Protein AF-A0A8B7PBC4-F1 (afdb_monomer)

Radius of gyration: 21.23 Å; Cα contacts (8 Å, |Δi|>4): 107; chains: 1; bounding box: 50×26×57 Å

Structure (mmCIF, N/CA/C/O backbone):
data_AF-A0A8B7PBC4-F1
#
_entry.id   AF-A0A8B7PBC4-F1
#
loop_
_atom_site.group_PDB
_atom_site.id
_atom_site.type_symbol
_atom_site.label_atom_id
_atom_site.label_alt_id
_atom_site.label_comp_id
_atom_site.label_asym_id
_atom_site.label_entity_id
_atom_site.label_seq_id
_atom_site.pdbx_PDB_ins_code
_atom_site.Cartn_x
_atom_site.Cartn_y
_atom_site.Cartn_z
_atom_site.occupancy
_atom_site.B_iso_or_equiv
_atom_site.auth_seq_id
_atom_site.auth_comp_id
_atom_site.auth_asym_id
_atom_site.auth_atom_id
_atom_site.pdbx_PDB_model_num
ATOM 1 N N . MET A 1 1 ? 5.131 -10.628 -12.663 1.00 85.56 1 MET A N 1
ATOM 2 C CA . MET A 1 1 ? 4.901 -9.241 -12.203 1.00 85.56 1 MET A CA 1
ATOM 3 C C . MET A 1 1 ? 6.225 -8.697 -11.703 1.00 85.56 1 MET A C 1
ATOM 5 O O . MET A 1 1 ? 6.915 -9.416 -10.994 1.00 85.56 1 MET A O 1
ATOM 9 N N . VAL A 1 2 ? 6.595 -7.481 -12.099 1.00 91.31 2 VAL A N 1
ATOM 10 C CA . VAL A 1 2 ? 7.775 -6.783 -11.574 1.00 91.31 2 VAL A CA 1
ATOM 11 C C . VAL A 1 2 ? 7.313 -5.508 -10.883 1.00 91.31 2 VAL A C 1
ATOM 13 O O . VAL A 1 2 ? 6.406 -4.840 -11.376 1.00 91.31 2 VAL A O 1
ATOM 16 N N . HIS A 1 3 ? 7.908 -5.193 -9.738 1.00 95.12 3 HIS A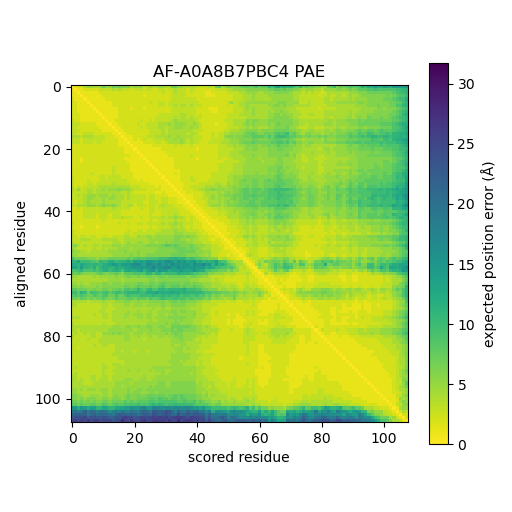 N 1
ATOM 17 C CA . HIS A 1 3 ? 7.614 -3.969 -8.999 1.00 95.12 3 HIS A CA 1
ATOM 18 C C . HIS A 1 3 ? 8.769 -2.987 -9.159 1.00 95.12 3 HIS A C 1
ATOM 20 O O . HIS A 1 3 ? 9.937 -3.368 -9.072 1.00 95.12 3 HIS A O 1
ATOM 26 N N . THR A 1 4 ? 8.442 -1.716 -9.372 1.00 95.75 4 THR A N 1
ATOM 27 C CA . THR A 1 4 ? 9.424 -0.634 -9.281 1.00 95.75 4 THR A CA 1
ATOM 28 C C . THR A 1 4 ? 9.800 -0.394 -7.823 1.00 95.75 4 THR A C 1
ATOM 30 O O . THR A 1 4 ? 9.079 -0.786 -6.902 1.00 95.75 4 THR A O 1
ATOM 33 N N . SER A 1 5 ? 10.898 0.322 -7.592 1.00 94.81 5 SER A N 1
ATOM 34 C CA . SER A 1 5 ? 11.179 0.834 -6.252 1.00 94.81 5 SER A CA 1
ATOM 35 C C . SER A 1 5 ? 10.118 1.858 -5.824 1.00 94.81 5 SER A C 1
ATOM 37 O O . SER A 1 5 ? 9.469 2.506 -6.654 1.00 94.81 5 SER A O 1
ATOM 39 N N . ARG A 1 6 ? 9.967 2.046 -4.508 1.00 93.31 6 ARG A N 1
ATOM 40 C CA . ARG A 1 6 ? 9.076 3.073 -3.944 1.00 93.31 6 ARG A CA 1
ATOM 41 C C . ARG A 1 6 ? 9.479 4.485 -4.372 1.00 93.31 6 ARG A C 1
ATOM 43 O O . ARG A 1 6 ? 8.612 5.284 -4.700 1.00 93.31 6 ARG A O 1
ATOM 50 N N . ALA A 1 7 ? 10.782 4.771 -4.401 1.00 94.81 7 ALA A N 1
ATOM 51 C CA . ALA A 1 7 ? 11.311 6.073 -4.808 1.00 94.81 7 ALA A CA 1
ATOM 52 C C . ALA A 1 7 ? 10.954 6.408 -6.265 1.00 94.81 7 ALA A C 1
ATOM 54 O O . ALA A 1 7 ? 10.518 7.521 -6.544 1.00 94.81 7 ALA A O 1
ATOM 55 N N . PHE A 1 8 ? 11.061 5.427 -7.169 1.00 95.50 8 PHE A N 1
ATOM 56 C CA . PHE A 1 8 ? 10.647 5.587 -8.563 1.00 95.50 8 PHE A CA 1
ATOM 57 C C . PHE A 1 8 ? 9.155 5.924 -8.668 1.00 95.50 8 PHE A C 1
ATOM 59 O O . PHE A 1 8 ? 8.782 6.899 -9.314 1.00 95.50 8 PHE A O 1
ATOM 66 N N . GLY A 1 9 ? 8.305 5.146 -7.987 1.00 94.81 9 GLY A N 1
ATOM 67 C CA . GLY A 1 9 ? 6.859 5.364 -8.005 1.00 94.81 9 GLY A CA 1
ATOM 68 C C . GLY A 1 9 ? 6.454 6.722 -7.427 1.00 94.81 9 GLY A C 1
ATOM 69 O O . GLY A 1 9 ? 5.612 7.398 -8.006 1.00 94.81 9 GLY A O 1
ATOM 70 N N . ALA A 1 10 ? 7.079 7.146 -6.324 1.00 93.94 10 ALA A N 1
ATOM 71 C CA . ALA A 1 10 ? 6.793 8.426 -5.679 1.00 93.94 10 ALA A CA 1
ATOM 72 C C . ALA A 1 10 ? 7.165 9.629 -6.560 1.00 93.94 10 ALA A C 1
ATOM 74 O O . ALA A 1 10 ? 6.391 10.577 -6.650 1.00 93.94 10 ALA A O 1
ATOM 75 N N . ALA A 1 11 ? 8.313 9.574 -7.245 1.00 95.94 11 ALA A N 1
ATOM 76 C CA . ALA A 1 11 ? 8.777 10.658 -8.110 1.00 95.94 11 ALA A CA 1
ATOM 77 C C . ALA A 1 11 ? 7.897 10.865 -9.356 1.00 95.94 11 ALA A C 1
ATOM 79 O O . ALA A 1 11 ? 7.872 11.960 -9.906 1.00 95.94 11 ALA A O 1
ATOM 80 N N . ARG A 1 12 ? 7.182 9.820 -9.792 1.00 95.00 12 ARG A N 1
ATOM 81 C CA . ARG A 1 12 ? 6.437 9.790 -11.062 1.00 95.00 12 ARG A CA 1
ATOM 82 C C . ARG A 1 12 ? 4.950 9.487 -10.890 1.00 95.00 12 ARG A C 1
ATOM 84 O O . ARG A 1 12 ? 4.271 9.079 -11.829 1.00 95.00 12 ARG A O 1
ATOM 91 N N . VAL A 1 13 ? 4.419 9.657 -9.678 1.00 94.50 13 VAL A N 1
ATOM 92 C CA . VAL A 1 13 ? 3.051 9.235 -9.327 1.00 94.50 13 VAL A CA 1
ATOM 93 C C . VAL A 1 13 ? 1.969 9.956 -10.145 1.00 94.50 13 VAL A C 1
ATOM 95 O O . VAL A 1 13 ? 0.895 9.396 -10.379 1.00 94.50 13 VAL A O 1
ATOM 98 N N . GLU A 1 14 ? 2.255 11.162 -10.635 1.00 95.44 14 GLU A N 1
ATOM 99 C CA . GLU A 1 14 ? 1.345 11.948 -11.479 1.00 95.44 14 GLU A CA 1
ATOM 100 C C . GLU A 1 14 ? 1.451 11.618 -12.973 1.00 95.44 14 GLU A C 1
ATOM 102 O O . GLU A 1 14 ? 0.535 11.920 -13.735 1.00 95.44 14 GLU A O 1
ATOM 107 N N . GLU A 1 15 ? 2.516 10.942 -13.404 1.00 95.19 15 GLU A N 1
ATOM 108 C CA . GLU A 1 15 ? 2.714 10.609 -14.813 1.00 95.19 15 GLU A CA 1
ATOM 109 C C . GLU A 1 15 ? 1.709 9.555 -15.294 1.00 95.19 15 GLU A C 1
ATOM 111 O O . GLU A 1 15 ? 1.228 8.704 -14.529 1.00 95.19 15 GLU A O 1
ATOM 116 N N . GLN A 1 16 ? 1.373 9.600 -16.585 1.00 93.44 16 GLN A N 1
ATOM 117 C CA . GLN A 1 16 ? 0.512 8.592 -17.201 1.00 93.44 16 GLN A CA 1
ATOM 118 C C . GLN A 1 16 ? 1.254 7.257 -17.273 1.00 93.44 16 GLN A C 1
ATOM 120 O O . GLN A 1 16 ? 2.405 7.187 -17.704 1.00 93.44 16 GLN A O 1
ATOM 125 N N . LYS A 1 17 ? 0.597 6.176 -16.847 1.00 90.94 17 LYS A N 1
ATOM 126 C CA . LYS A 1 17 ? 1.229 4.851 -16.730 1.00 90.94 17 LYS A CA 1
ATOM 127 C C . LYS A 1 17 ? 1.656 4.293 -18.094 1.00 90.94 17 LYS A 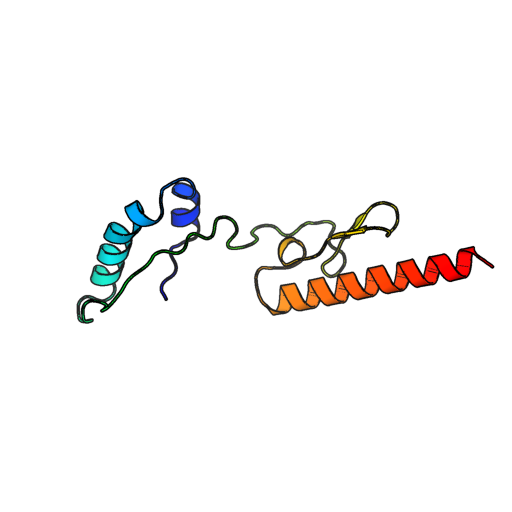C 1
ATOM 129 O O . LYS A 1 17 ? 2.634 3.557 -18.180 1.00 90.94 17 LYS A O 1
ATOM 134 N N . GLU A 1 18 ? 0.957 4.682 -19.156 1.00 92.31 18 GLU A N 1
ATOM 135 C CA . GLU A 1 18 ? 1.248 4.329 -20.545 1.00 92.31 18 GLU A CA 1
ATOM 136 C C . GLU A 1 18 ? 2.577 4.936 -21.011 1.00 92.31 18 GLU A C 1
ATOM 138 O O . GLU A 1 18 ? 3.322 4.281 -21.735 1.00 92.31 18 GLU A O 1
ATOM 143 N N . ALA A 1 19 ? 2.914 6.144 -20.545 1.00 92.88 19 ALA A N 1
ATOM 144 C CA . ALA A 1 19 ? 4.177 6.805 -20.875 1.00 92.88 19 ALA A CA 1
ATOM 145 C C . ALA A 1 19 ? 5.387 6.136 -20.196 1.00 92.88 19 ALA A C 1
ATOM 147 O O . ALA A 1 19 ? 6.496 6.187 -20.721 1.00 92.88 19 ALA A O 1
ATOM 148 N N . LEU A 1 20 ? 5.171 5.468 -19.056 1.00 94.56 20 LEU A N 1
ATOM 149 C CA . LEU A 1 20 ? 6.223 4.796 -18.286 1.00 94.56 20 LEU A CA 1
ATOM 150 C C . LEU A 1 20 ? 6.538 3.378 -18.787 1.00 94.56 20 LEU A C 1
ATOM 152 O O . LEU A 1 20 ? 7.636 2.872 -18.554 1.00 94.56 20 LEU A O 1
ATOM 156 N N . LEU A 1 21 ? 5.589 2.711 -19.453 1.00 94.38 21 LEU A N 1
ATOM 157 C CA . LEU A 1 21 ? 5.729 1.305 -19.845 1.00 94.38 21 LEU A CA 1
ATOM 158 C C . LEU A 1 21 ? 6.973 1.021 -20.718 1.00 94.38 21 LEU A C 1
ATOM 160 O O . LEU A 1 21 ? 7.658 0.038 -20.422 1.00 94.38 21 LEU A O 1
ATOM 164 N N . PRO A 1 22 ? 7.328 1.840 -21.732 1.00 95.00 22 PRO A N 1
ATOM 165 C CA . PRO A 1 22 ? 8.525 1.598 -22.541 1.00 95.00 22 PRO A CA 1
ATOM 166 C C . PRO A 1 22 ? 9.824 1.588 -21.719 1.00 95.00 22 PRO A C 1
ATOM 168 O O . PRO A 1 22 ? 10.621 0.659 -21.837 1.00 95.00 22 PRO A O 1
ATOM 171 N N . GLU A 1 23 ? 10.008 2.559 -20.818 1.00 95.44 23 GLU A N 1
ATOM 172 C CA . GLU A 1 23 ? 11.196 2.644 -19.953 1.00 95.44 23 GLU A CA 1
ATOM 173 C C . GLU A 1 23 ? 11.282 1.464 -18.972 1.00 95.44 23 GLU A C 1
ATOM 175 O O . GLU A 1 23 ? 12.367 0.933 -18.696 1.00 95.44 23 GLU A O 1
ATOM 180 N N . LEU A 1 24 ? 10.134 1.027 -18.447 1.00 95.12 24 LEU A N 1
ATOM 181 C CA . LEU A 1 24 ? 10.054 -0.137 -17.566 1.00 95.12 24 LEU A CA 1
ATOM 182 C C . LEU A 1 24 ? 10.403 -1.431 -18.310 1.00 95.12 24 LEU A C 1
ATOM 184 O O . LEU A 1 24 ? 11.125 -2.267 -17.763 1.00 95.12 24 LEU A O 1
ATOM 188 N N . LEU A 1 25 ? 9.956 -1.583 -19.560 1.00 95.06 25 LEU A N 1
ATOM 189 C CA . LEU A 1 25 ? 10.318 -2.720 -20.409 1.00 95.06 25 LEU A CA 1
ATOM 190 C C . LEU A 1 25 ? 11.812 -2.734 -20.743 1.00 95.06 25 LEU A C 1
ATOM 192 O O . LEU A 1 25 ? 12.436 -3.793 -20.688 1.00 95.06 25 LEU A O 1
ATOM 196 N N . ASP A 1 26 ? 12.412 -1.580 -21.023 1.00 95.50 26 ASP A N 1
ATOM 197 C CA . ASP A 1 26 ? 13.857 -1.493 -21.251 1.00 95.50 26 ASP A CA 1
ATOM 198 C C . ASP A 1 26 ? 14.657 -1.834 -19.993 1.00 95.50 26 ASP A C 1
ATOM 200 O O . ASP A 1 26 ? 15.667 -2.538 -20.061 1.00 95.50 26 ASP A O 1
ATOM 204 N N . SER A 1 27 ? 14.181 -1.402 -18.824 1.00 95.44 27 SER A N 1
ATOM 205 C CA . SER A 1 27 ? 14.770 -1.792 -17.540 1.00 95.44 27 SER A CA 1
ATOM 206 C C . SER A 1 27 ? 14.662 -3.297 -17.300 1.00 95.44 27 SER A C 1
ATOM 208 O O . SER A 1 27 ? 15.639 -3.922 -16.893 1.00 95.44 27 SER A O 1
ATOM 210 N N . PHE A 1 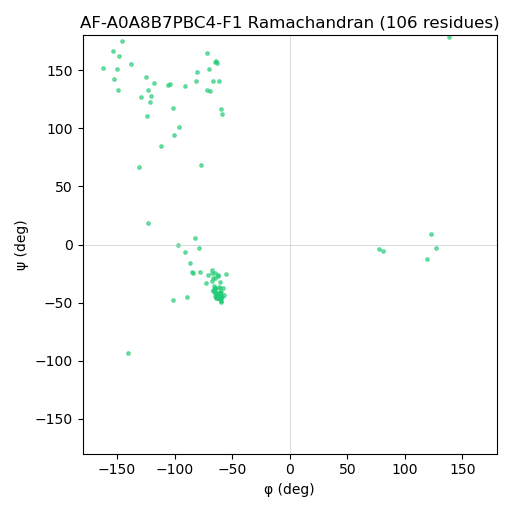28 ? 13.513 -3.896 -17.613 1.00 94.50 28 PHE A N 1
ATOM 211 C CA . PHE A 1 28 ? 13.305 -5.338 -17.521 1.00 94.50 28 PHE A CA 1
ATOM 212 C C . PHE A 1 28 ? 14.261 -6.123 -18.432 1.00 94.50 28 PHE A C 1
ATOM 214 O O . PHE A 1 28 ? 14.917 -7.050 -17.963 1.00 94.50 28 PHE A O 1
ATOM 221 N N . ARG A 1 29 ? 14.415 -5.717 -19.700 1.00 95.25 29 ARG A N 1
ATOM 222 C CA . ARG A 1 29 ? 15.348 -6.355 -20.649 1.00 95.25 29 ARG A CA 1
ATOM 223 C C . ARG A 1 29 ? 16.800 -6.278 -20.185 1.00 95.25 29 ARG A C 1
ATOM 225 O O . ARG A 1 29 ? 17.543 -7.234 -20.365 1.00 95.25 29 ARG A O 1
ATOM 232 N N . ARG A 1 30 ? 17.209 -5.168 -19.558 1.00 96.38 30 ARG A N 1
ATOM 233 C CA . ARG A 1 30 ? 18.554 -5.044 -18.970 1.00 96.38 30 ARG A CA 1
ATOM 234 C C . ARG A 1 30 ? 18.777 -6.004 -17.803 1.00 96.38 30 ARG A C 1
ATOM 236 O O . ARG A 1 30 ? 19.878 -6.523 -17.664 1.00 96.38 30 ARG A O 1
ATOM 243 N N . LEU A 1 31 ? 17.757 -6.229 -16.972 1.00 95.44 31 LEU A N 1
ATOM 244 C CA . LEU A 1 31 ? 17.833 -7.168 -15.847 1.00 95.44 31 LEU A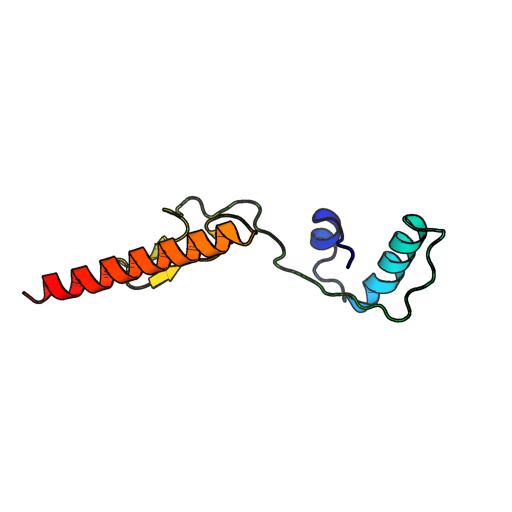 CA 1
ATOM 245 C C . LEU A 1 31 ? 17.831 -8.631 -16.312 1.00 95.44 31 LEU A C 1
ATOM 247 O O . LEU A 1 31 ? 18.477 -9.469 -15.688 1.00 95.44 31 LEU A O 1
ATOM 251 N N . PHE A 1 32 ? 17.131 -8.931 -17.409 1.00 95.12 32 PHE A N 1
ATOM 252 C CA . PHE A 1 32 ? 16.945 -10.288 -17.923 1.00 95.12 32 PHE A CA 1
ATOM 253 C C . PHE A 1 32 ? 17.246 -10.373 -19.432 1.00 95.12 32 PHE A C 1
ATOM 255 O O . PHE A 1 32 ? 16.345 -10.633 -20.230 1.00 95.12 32 PHE A O 1
ATOM 262 N N . PRO A 1 33 ? 18.507 -10.171 -19.856 1.00 96.12 33 PRO A N 1
ATOM 263 C CA . PRO A 1 33 ? 18.855 -10.015 -21.273 1.00 96.12 33 PRO A CA 1
ATOM 264 C C . PRO A 1 33 ? 18.662 -11.283 -22.113 1.00 96.12 33 PRO A C 1
ATOM 266 O O . PRO A 1 33 ? 18.531 -11.195 -23.329 1.00 96.12 33 PRO A O 1
ATOM 269 N N . SER A 1 34 ? 18.650 -12.460 -21.485 1.00 97.31 34 SER A N 1
ATOM 270 C CA . SER A 1 34 ? 18.440 -13.745 -22.161 1.00 97.31 34 SER A CA 1
ATOM 271 C C . SER A 1 34 ? 16.974 -14.173 -22.233 1.00 97.31 34 SER A C 1
ATOM 273 O O . SER A 1 34 ? 16.671 -15.202 -22.838 1.00 97.31 34 SER A O 1
ATOM 275 N N . TRP A 1 35 ? 16.061 -13.440 -21.591 1.00 95.50 35 TRP A N 1
ATOM 276 C CA . TRP A 1 35 ? 14.648 -13.802 -21.576 1.00 95.50 35 TRP A CA 1
ATOM 277 C C . TRP A 1 35 ? 13.959 -13.371 -22.875 1.00 95.50 35 TRP A C 1
ATOM 279 O O . TRP A 1 35 ? 14.324 -12.349 -23.462 1.00 95.50 35 TRP A O 1
ATOM 289 N N . PRO A 1 36 ? 12.943 -14.121 -23.333 1.00 95.06 36 PRO A N 1
ATOM 290 C CA . PRO A 1 36 ? 12.161 -13.720 -24.492 1.00 95.06 36 PRO A CA 1
ATOM 291 C C . PRO A 1 36 ? 11.393 -12.421 -24.219 1.00 95.06 36 PRO A C 1
ATOM 293 O O . PRO A 1 36 ? 11.089 -12.073 -23.074 1.00 95.06 36 PRO A O 1
ATOM 296 N N . ALA A 1 37 ? 11.029 -11.717 -25.293 1.00 90.75 37 ALA A N 1
ATOM 297 C CA . ALA A 1 37 ? 10.106 -10.594 -25.188 1.00 90.75 37 ALA A CA 1
ATOM 298 C C . ALA A 1 37 ? 8.744 -11.074 -24.641 1.00 90.75 37 ALA A C 1
ATOM 300 O O . ALA A 1 37 ? 8.286 -12.155 -25.020 1.00 90.75 37 ALA A O 1
ATOM 301 N N . PRO A 1 38 ? 8.088 -10.296 -23.761 1.00 92.25 38 PRO A N 1
ATOM 302 C CA . PRO A 1 38 ? 6.772 -10.662 -23.257 1.00 92.25 38 PRO A CA 1
ATOM 303 C C . PRO A 1 38 ? 5.731 -10.619 -24.385 1.00 92.25 38 PRO A C 1
ATOM 305 O O . PRO A 1 38 ? 5.757 -9.711 -25.215 1.00 92.25 38 PRO A O 1
ATOM 308 N N . CYS A 1 39 ? 4.799 -11.579 -24.394 1.00 94.94 39 CYS A N 1
ATOM 309 C CA . CYS A 1 39 ? 3.693 -11.608 -25.360 1.00 94.94 39 CYS A CA 1
ATOM 310 C C . CYS A 1 39 ? 2.708 -10.446 -25.162 1.00 94.94 39 CYS A C 1
ATOM 312 O O . CYS A 1 39 ? 2.063 -10.022 -26.114 1.00 94.94 39 CYS A O 1
ATOM 314 N N . ASP A 1 40 ? 2.592 -9.959 -23.926 1.00 94.50 40 ASP A N 1
ATOM 315 C CA . ASP A 1 40 ? 1.794 -8.796 -23.550 1.00 94.50 40 ASP A CA 1
ATOM 316 C C . ASP A 1 40 ? 2.432 -8.109 -22.334 1.00 94.50 40 ASP A C 1
ATOM 318 O O . ASP A 1 40 ? 3.104 -8.749 -21.517 1.00 94.50 40 ASP A O 1
ATOM 322 N N . ALA A 1 41 ? 2.242 -6.799 -22.217 1.00 93.44 41 ALA A N 1
ATOM 323 C CA . ALA A 1 41 ? 2.760 -6.005 -21.120 1.00 93.44 41 ALA A CA 1
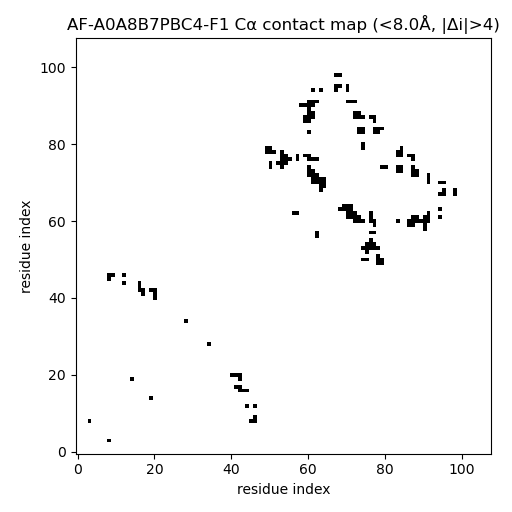ATOM 324 C C . ALA A 1 41 ? 1.837 -4.827 -20.816 1.00 93.44 41 ALA A C 1
ATOM 326 O O . ALA A 1 41 ? 1.471 -4.048 -21.692 1.00 93.44 41 ALA A O 1
ATOM 327 N N . PHE A 1 42 ? 1.538 -4.642 -19.534 1.00 93.88 42 PHE A N 1
ATOM 328 C CA . PHE A 1 42 ? 0.778 -3.500 -19.050 1.00 93.88 42 PHE A CA 1
ATOM 329 C C . PHE A 1 42 ? 1.391 -2.956 -17.763 1.00 93.88 42 PHE A C 1
ATOM 331 O O . PHE A 1 42 ? 2.058 -3.666 -17.007 1.00 93.88 42 PHE A O 1
ATOM 338 N N . CYS A 1 43 ? 1.142 -1.675 -17.503 1.00 93.12 43 CYS A N 1
ATOM 339 C CA . CYS A 1 43 ? 1.529 -1.014 -16.266 1.00 93.12 43 CYS A CA 1
ATOM 340 C C . CYS A 1 43 ? 0.299 -0.829 -15.368 1.00 93.12 43 CYS A C 1
ATOM 342 O O . CYS A 1 43 ? -0.777 -0.446 -15.834 1.00 93.12 43 CYS A O 1
ATOM 344 N N . HIS A 1 44 ? 0.463 -1.066 -14.067 1.00 93.38 44 HIS A N 1
ATOM 345 C CA . HIS A 1 44 ? -0.519 -0.703 -13.052 1.00 93.38 44 HIS A CA 1
ATOM 346 C C . HIS A 1 44 ? 0.122 0.260 -12.050 1.00 93.38 44 HIS A C 1
ATOM 348 O O . HIS A 1 44 ? 1.185 -0.030 -11.501 1.00 93.38 44 HIS A O 1
ATOM 354 N N . LYS A 1 45 ? -0.530 1.404 -11.809 1.00 93.38 45 LYS A N 1
ATOM 355 C CA . LYS A 1 45 ? -0.022 2.462 -10.931 1.00 93.38 45 LYS A CA 1
ATOM 356 C C . LYS A 1 45 ? -0.704 2.412 -9.567 1.00 93.38 45 LYS A C 1
ATOM 358 O O . LYS A 1 45 ? -1.898 2.667 -9.461 1.00 93.38 45 LYS A O 1
ATOM 363 N N . TRP A 1 46 ? 0.087 2.168 -8.526 1.00 94.62 46 TRP A N 1
ATOM 364 C CA . TRP A 1 46 ? -0.353 2.177 -7.132 1.00 94.62 46 TRP A CA 1
ATOM 365 C C . TRP A 1 46 ? 0.044 3.495 -6.457 1.00 94.62 46 TRP A C 1
ATOM 367 O O . TRP A 1 46 ? 1.160 3.619 -5.952 1.00 94.62 46 TRP A O 1
ATOM 377 N N . ARG A 1 47 ? -0.861 4.485 -6.441 1.00 94.75 47 ARG A N 1
ATOM 378 C CA . ARG A 1 47 ? -0.628 5.761 -5.730 1.00 94.75 47 ARG A CA 1
ATOM 379 C C . ARG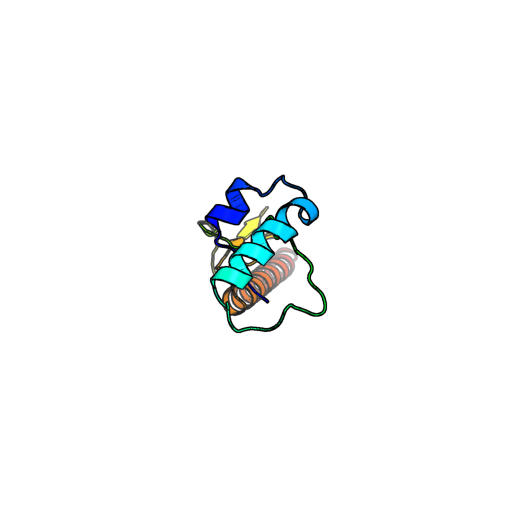 A 1 47 ? -0.410 5.540 -4.232 1.00 94.75 47 ARG A C 1
ATOM 381 O O . ARG A 1 47 ? 0.493 6.127 -3.646 1.00 94.75 47 ARG A O 1
ATOM 388 N N . TYR A 1 48 ? -1.219 4.667 -3.643 1.00 93.50 48 TYR A N 1
ATOM 389 C CA . TYR A 1 48 ? -1.116 4.242 -2.251 1.00 93.50 48 TYR A CA 1
ATOM 390 C C . TYR A 1 48 ? -0.695 2.775 -2.247 1.00 93.50 48 TYR A C 1
ATOM 392 O O . TYR A 1 48 ? -1.532 1.881 -2.280 1.00 93.50 48 TYR A O 1
ATOM 400 N N . SER A 1 49 ? 0.614 2.535 -2.342 1.00 92.81 49 SER A N 1
ATOM 401 C CA . SER A 1 49 ? 1.158 1.176 -2.440 1.00 92.81 49 SER A CA 1
ATOM 402 C C . SER A 1 49 ? 1.451 0.562 -1.077 1.00 92.81 49 SER A C 1
ATOM 404 O O . SER A 1 49 ? 1.147 -0.608 -0.867 1.00 92.81 49 SER A O 1
ATOM 406 N N . GLN A 1 50 ? 2.080 1.326 -0.177 1.00 92.44 50 GLN A N 1
ATOM 407 C CA . GLN A 1 50 ? 2.506 0.857 1.140 1.00 92.44 50 GLN A CA 1
ATOM 408 C C . GLN A 1 50 ? 2.560 2.005 2.151 1.00 92.44 50 GLN A C 1
ATOM 410 O O . GLN A 1 50 ? 3.014 3.111 1.847 1.00 92.44 50 GLN A O 1
ATOM 415 N N . VAL A 1 51 ? 2.159 1.696 3.376 1.00 93.00 51 VAL A N 1
ATOM 416 C CA . VAL A 1 51 ? 2.288 2.520 4.572 1.00 93.00 51 VAL A CA 1
ATOM 417 C C . VAL A 1 51 ? 3.751 2.559 4.985 1.00 93.00 51 VAL A C 1
ATOM 419 O O . VAL A 1 51 ? 4.433 1.536 5.040 1.00 93.00 51 VAL A O 1
ATOM 422 N N . VAL A 1 52 ? 4.238 3.764 5.266 1.00 90.31 52 VAL A N 1
ATOM 423 C CA . VAL A 1 52 ? 5.626 4.010 5.690 1.00 90.31 52 VAL A CA 1
ATOM 424 C C . VAL A 1 52 ? 5.687 4.207 7.192 1.00 90.31 52 VAL A C 1
ATOM 426 O O . VAL A 1 52 ? 6.499 3.596 7.877 1.00 90.31 52 VAL A O 1
ATOM 429 N N . THR A 1 53 ? 4.780 5.049 7.675 1.00 92.75 53 THR A N 1
ATOM 430 C CA . THR A 1 53 ? 4.619 5.394 9.076 1.00 92.75 53 THR A CA 1
ATOM 431 C C . THR A 1 53 ? 3.177 5.066 9.435 1.00 92.75 53 THR A C 1
ATOM 433 O O . THR A 1 53 ? 2.273 5.721 8.908 1.00 92.75 53 THR A O 1
ATOM 436 N N . PRO A 1 54 ? 2.945 4.033 10.257 1.00 91.94 54 PRO A N 1
ATOM 437 C CA . PRO A 1 54 ? 1.609 3.717 10.739 1.00 91.94 54 PRO A CA 1
ATOM 438 C C . PRO A 1 54 ? 1.045 4.850 11.602 1.00 91.94 54 PRO A C 1
ATOM 440 O O . PRO A 1 54 ? 1.805 5.615 12.196 1.00 91.94 54 PRO A O 1
ATOM 443 N N . VAL A 1 55 ? -0.282 4.928 11.703 1.00 94.25 55 VAL A N 1
ATOM 444 C CA . VAL A 1 55 ? -0.982 5.877 12.582 1.00 94.25 55 VAL A CA 1
ATOM 445 C C . VAL A 1 55 ? -0.570 5.624 14.044 1.00 94.25 55 VAL A C 1
ATOM 447 O O . VAL A 1 55 ? -0.855 4.535 14.555 1.00 94.25 55 VAL A O 1
ATOM 450 N N . PRO A 1 56 ? 0.080 6.586 14.731 1.00 86.88 56 PRO A N 1
ATOM 451 C CA . PRO A 1 56 ? 0.607 6.390 16.087 1.00 86.88 56 PRO A CA 1
ATOM 452 C C . PRO A 1 56 ? -0.454 6.036 17.134 1.00 86.88 56 PRO A C 1
ATOM 454 O O . PRO A 1 56 ? -0.185 5.292 18.072 1.00 86.88 56 PRO A O 1
ATOM 457 N N . GLU A 1 57 ? -1.673 6.545 16.971 1.00 81.31 57 GLU A N 1
ATOM 458 C CA . GLU A 1 57 ? -2.792 6.380 17.902 1.00 81.31 57 GLU A CA 1
ATOM 459 C C . GLU A 1 57 ? -3.480 5.011 17.778 1.00 81.31 57 GLU A C 1
ATOM 461 O O . GLU A 1 57 ? -4.400 4.703 18.541 1.00 81.31 57 GLU A O 1
ATOM 466 N N . SER A 1 58 ? -3.039 4.179 16.830 1.00 83.00 58 SER A N 1
ATOM 467 C CA . SER A 1 58 ? -3.551 2.830 16.614 1.00 83.00 58 SER A CA 1
ATOM 468 C C . SER A 1 58 ? -3.380 1.959 17.860 1.00 83.00 58 SER A C 1
ATOM 470 O O . SER A 1 58 ? -2.274 1.556 18.230 1.00 83.00 58 SER A O 1
ATOM 472 N N . ARG A 1 59 ? -4.499 1.593 18.491 1.00 81.50 59 ARG A N 1
ATOM 473 C CA . ARG A 1 59 ? -4.521 0.584 19.554 1.00 81.50 59 ARG A CA 1
ATOM 474 C C . ARG A 1 59 ? -4.891 -0.751 18.933 1.00 81.50 59 ARG A C 1
ATOM 476 O O . ARG A 1 59 ? -6.052 -0.993 18.639 1.00 81.50 59 ARG A O 1
ATOM 483 N N . GLY A 1 60 ? -3.897 -1.604 18.698 1.00 83.44 60 GLY A N 1
ATOM 484 C CA . GLY A 1 60 ? -4.120 -2.958 18.173 1.00 83.44 60 GLY A CA 1
ATOM 485 C C . GLY A 1 60 ? -4.401 -3.047 16.668 1.00 83.44 60 GLY A C 1
ATOM 486 O O . GLY A 1 60 ? -4.426 -4.158 16.143 1.00 83.44 60 GLY A O 1
ATOM 487 N N . GLY A 1 61 ? -4.508 -1.916 15.962 1.00 94.56 61 GLY A N 1
ATOM 488 C CA . GLY A 1 61 ? -4.773 -1.859 14.522 1.00 94.56 61 GLY A CA 1
ATOM 489 C C . GLY A 1 61 ? -6.019 -1.066 14.129 1.00 94.56 61 GLY A C 1
ATOM 490 O O . GLY A 1 61 ? -6.419 -1.101 12.969 1.00 94.56 61 GLY A O 1
ATOM 491 N N . SER A 1 62 ? -6.642 -0.356 15.067 1.00 96.38 62 SER A N 1
ATOM 492 C CA . SER A 1 62 ? -7.777 0.525 14.792 1.00 96.38 62 SER A CA 1
ATOM 493 C C . SER A 1 62 ? -7.804 1.725 15.737 1.00 96.38 62 SER A C 1
ATOM 495 O O . SER A 1 62 ? -7.190 1.698 16.807 1.00 96.38 62 SER A O 1
ATOM 497 N N . VAL A 1 63 ? -8.552 2.762 15.366 1.00 96.19 63 VAL A N 1
ATOM 498 C CA . VAL A 1 63 ? -8.794 3.956 16.190 1.00 96.19 63 VAL A CA 1
ATOM 499 C C . VAL A 1 63 ? -10.293 4.232 16.247 1.00 96.19 63 VAL A C 1
ATOM 501 O O . VAL A 1 63 ? -10.941 4.320 15.208 1.00 96.19 63 VAL A O 1
ATOM 504 N N . GLY A 1 64 ? -10.842 4.366 17.455 1.00 93.75 64 GLY A N 1
ATOM 505 C CA . GLY A 1 64 ? -12.212 4.838 17.665 1.00 93.75 64 GLY A CA 1
ATOM 506 C C . GLY A 1 64 ? -12.287 6.364 17.597 1.00 93.75 64 GLY A C 1
ATOM 507 O O . GLY A 1 64 ? -11.404 7.055 18.100 1.00 93.75 64 GLY A O 1
ATOM 508 N N . VAL A 1 65 ? -13.346 6.887 16.990 1.00 93.81 65 VAL A N 1
ATOM 509 C CA . VAL A 1 65 ? -13.624 8.315 16.809 1.00 93.81 65 VAL A CA 1
ATOM 510 C C . VAL A 1 65 ? -15.001 8.621 17.395 1.00 93.81 65 VAL A C 1
ATOM 512 O O . VAL A 1 65 ? -15.906 7.794 17.315 1.00 93.81 65 VAL A O 1
ATOM 515 N N . GLY A 1 66 ? -15.155 9.805 17.992 1.00 90.31 66 GLY A N 1
ATOM 516 C CA . GLY A 1 66 ? -16.445 10.299 18.491 1.00 90.31 66 GLY A CA 1
ATOM 517 C C . GLY A 1 66 ? -16.893 9.769 19.856 1.00 90.31 66 GLY A C 1
ATOM 518 O O . GLY A 1 66 ? -17.866 10.284 20.383 1.00 90.31 66 GLY A O 1
ATOM 519 N N . GLY A 1 67 ? -16.166 8.821 20.457 1.00 84.44 67 GLY A N 1
ATOM 520 C CA . GLY A 1 67 ? -16.654 8.042 21.607 1.00 84.44 67 GLY A CA 1
ATOM 521 C C . GLY A 1 67 ? -16.726 6.538 21.324 1.00 84.44 67 GLY A C 1
ATOM 522 O O . GLY A 1 67 ? -16.791 5.742 22.257 1.00 84.44 67 GLY A O 1
ATOM 523 N N . GLY A 1 68 ? -16.604 6.141 20.053 1.00 88.75 68 GLY A N 1
ATOM 524 C CA . GLY A 1 68 ? -16.577 4.743 19.602 1.00 88.75 68 GLY A CA 1
ATOM 525 C C . GLY A 1 68 ? -17.591 4.423 18.499 1.00 88.75 68 GLY A C 1
ATOM 526 O O . GLY A 1 68 ? -17.579 3.313 17.973 1.00 88.75 68 GLY A O 1
ATOM 527 N N . GLU A 1 69 ? -18.415 5.398 18.115 1.00 92.62 69 GLU A N 1
ATOM 528 C CA . GLU A 1 69 ? -19.431 5.353 17.054 1.00 92.62 69 GLU A CA 1
ATOM 529 C C . GLU A 1 69 ? -18.825 4.995 15.697 1.00 92.62 69 GLU A C 1
ATOM 531 O O . GLU A 1 69 ? -19.444 4.314 14.879 1.00 92.62 69 GLU A O 1
ATOM 536 N N . LEU A 1 70 ? -17.617 5.500 15.445 1.00 95.88 70 LEU A N 1
ATOM 537 C CA . LEU A 1 70 ? -16.875 5.299 14.214 1.00 95.88 70 LEU A CA 1
ATOM 538 C C . LEU A 1 70 ? -15.524 4.673 14.541 1.00 95.88 70 LEU A C 1
ATOM 540 O O . LEU A 1 70 ? -14.802 5.151 15.412 1.00 95.88 70 LEU A O 1
ATOM 544 N N . VAL A 1 71 ? -15.152 3.630 13.804 1.00 96.38 71 VAL A N 1
ATOM 545 C CA . VAL A 1 71 ? -13.853 2.971 13.946 1.00 96.38 71 VAL A CA 1
ATOM 546 C C . VAL A 1 71 ? -13.108 3.031 12.621 1.00 96.38 71 VAL A C 1
ATOM 548 O O . VAL A 1 71 ? -13.596 2.558 11.597 1.00 96.38 71 VAL A O 1
ATOM 551 N N . LEU A 1 72 ? -11.911 3.610 12.649 1.00 97.19 72 LEU A N 1
ATOM 552 C CA . LEU A 1 72 ? -10.983 3.629 11.526 1.00 97.19 72 LEU A CA 1
ATOM 553 C C . LEU A 1 72 ? -10.052 2.417 11.613 1.00 97.19 72 LEU A C 1
ATOM 555 O O . LEU A 1 72 ? -9.565 2.073 12.693 1.00 97.19 72 LEU A O 1
ATOM 559 N N . SER A 1 73 ? -9.819 1.761 10.479 1.00 97.12 73 SER A N 1
ATOM 560 C CA . SER A 1 73 ? -9.015 0.542 10.376 1.00 97.12 73 SER A CA 1
ATOM 561 C C . SER A 1 73 ? -8.413 0.408 8.977 1.00 97.12 73 SER A C 1
ATOM 563 O O . SER A 1 73 ? -8.798 1.123 8.052 1.00 97.12 73 SER A O 1
ATOM 565 N N . GLY A 1 74 ? -7.444 -0.491 8.834 1.00 96.25 74 GLY A N 1
ATOM 566 C CA . GLY A 1 74 ? -6.688 -0.736 7.611 1.00 96.25 74 GLY A CA 1
ATOM 567 C C . GLY A 1 74 ? -5.201 -0.934 7.888 1.00 96.25 74 GLY A C 1
ATOM 568 O O . GLY A 1 74 ? -4.732 -0.835 9.025 1.00 96.25 74 GLY A O 1
ATOM 569 N N . ASP A 1 75 ? -4.434 -1.184 6.834 1.00 96.06 75 ASP A N 1
ATOM 570 C CA . ASP A 1 75 ? -2.982 -1.344 6.928 1.00 96.06 75 ASP A CA 1
ATOM 571 C C . ASP A 1 75 ? -2.273 -0.077 7.435 1.00 96.06 75 ASP A C 1
ATOM 573 O O . ASP A 1 75 ? -1.249 -0.175 8.111 1.00 96.06 75 ASP A O 1
ATOM 577 N N . ALA A 1 76 ? -2.857 1.105 7.204 1.00 96.25 76 ALA A N 1
ATOM 578 C CA . ALA A 1 76 ? -2.404 2.386 7.757 1.00 96.25 76 ALA A CA 1
ATOM 579 C C . ALA A 1 76 ? -2.294 2.384 9.287 1.00 96.25 76 ALA A C 1
ATOM 581 O O . ALA A 1 76 ? -1.491 3.123 9.851 1.00 96.25 76 ALA A O 1
ATOM 582 N N . PHE A 1 77 ? -3.058 1.531 9.965 1.00 96.50 77 PHE A N 1
ATOM 583 C CA . PHE A 1 77 ? -3.060 1.401 11.420 1.00 96.50 77 PHE A CA 1
ATOM 584 C C . PHE A 1 77 ? -2.162 0.255 11.907 1.00 96.50 77 PHE A C 1
ATOM 586 O O . PHE A 1 77 ? -2.060 0.013 13.109 1.00 96.50 77 PHE A O 1
ATOM 593 N N . THR A 1 78 ? -1.508 -0.471 11.000 1.00 94.62 78 THR A N 1
ATOM 594 C CA . THR A 1 78 ? -0.604 -1.580 11.321 1.00 94.62 78 THR A CA 1
ATOM 595 C C . THR A 1 78 ? 0.625 -1.561 10.409 1.00 94.62 78 THR A C 1
ATOM 597 O O . THR A 1 78 ? 1.615 -0.916 10.736 1.00 94.62 78 THR A O 1
ATOM 600 N N . HIS A 1 79 ? 0.589 -2.293 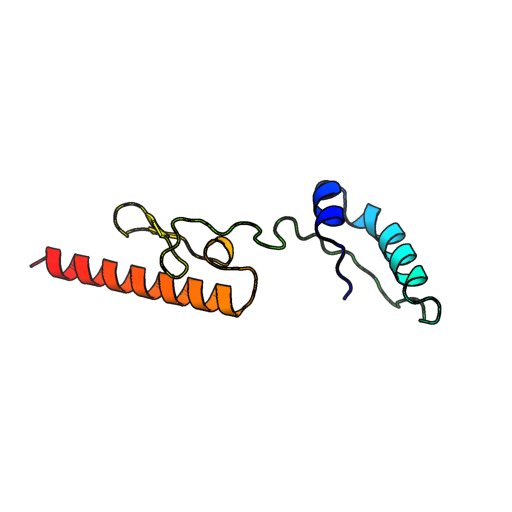9.297 1.00 93.06 79 HIS A N 1
ATOM 601 C CA . HIS A 1 79 ? 1.612 -2.375 8.263 1.00 93.06 79 HIS A CA 1
ATOM 602 C C . HIS A 1 79 ? 1.002 -2.964 6.980 1.00 93.06 79 HIS A C 1
ATOM 604 O O . HIS A 1 79 ? 0.068 -3.762 7.048 1.00 93.06 79 HIS A O 1
ATOM 610 N N . SER A 1 80 ? 1.551 -2.614 5.811 1.00 93.88 80 SER A N 1
ATOM 611 C CA . SER A 1 80 ? 1.055 -3.053 4.491 1.00 93.88 80 SER A CA 1
ATOM 612 C C . SER A 1 80 ? 1.438 -4.488 4.141 1.00 93.88 80 SER A C 1
ATOM 614 O O . SER A 1 80 ? 2.232 -4.744 3.236 1.00 93.88 80 SER A O 1
ATOM 616 N N . ASN A 1 81 ? 0.860 -5.434 4.874 1.00 94.81 81 ASN A N 1
ATOM 617 C CA . ASN A 1 81 ? 0.838 -6.848 4.531 1.00 94.81 81 ASN A CA 1
ATOM 618 C C . ASN A 1 81 ? -0.493 -7.480 4.988 1.00 94.81 81 ASN A C 1
ATOM 620 O O . ASN A 1 81 ? -1.323 -6.833 5.630 1.00 94.81 81 ASN A O 1
ATOM 624 N N . VAL A 1 82 ? -0.696 -8.751 4.640 1.00 96.44 82 VAL A N 1
ATOM 625 C CA . VAL A 1 82 ? -1.939 -9.478 4.942 1.00 96.44 82 VAL A CA 1
ATOM 626 C C . VAL A 1 82 ? -2.193 -9.580 6.450 1.00 96.44 82 VAL A C 1
ATOM 628 O O . VAL A 1 82 ? -3.307 -9.303 6.893 1.00 96.44 82 VAL A O 1
ATOM 631 N N . ASP A 1 83 ? -1.175 -9.906 7.245 1.00 96.25 83 ASP A N 1
ATOM 632 C CA . ASP A 1 83 ? -1.310 -10.055 8.699 1.00 96.25 83 ASP A CA 1
ATOM 633 C C . ASP A 1 83 ? -1.670 -8.731 9.384 1.00 96.25 83 ASP A 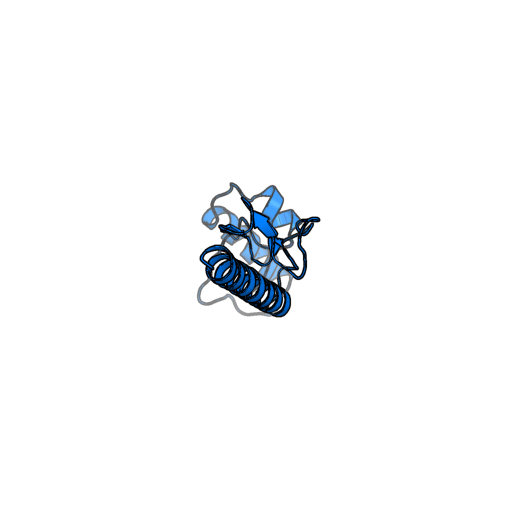C 1
ATOM 635 O O . ASP A 1 83 ? -2.495 -8.702 10.300 1.00 96.25 83 ASP A O 1
ATOM 639 N N . GLY A 1 84 ? -1.105 -7.619 8.913 1.00 95.00 84 GLY A N 1
ATOM 640 C CA . GLY A 1 84 ? -1.441 -6.270 9.357 1.00 95.00 84 GLY A CA 1
ATOM 641 C C . GLY A 1 84 ? -2.910 -5.956 9.117 1.00 95.00 84 GLY A C 1
ATOM 642 O O . GLY A 1 84 ? -3.617 -5.562 10.045 1.00 95.00 84 GLY A O 1
ATOM 643 N N . CYS A 1 85 ? -3.402 -6.232 7.908 1.00 96.75 85 CYS A N 1
ATOM 644 C CA . CYS A 1 85 ? -4.817 -6.081 7.577 1.00 96.75 85 CYS A CA 1
ATOM 645 C C . CYS A 1 85 ? -5.724 -6.953 8.460 1.00 96.75 85 CYS A C 1
ATOM 647 O O . CYS A 1 85 ? -6.722 -6.457 8.980 1.00 96.75 85 CYS A O 1
ATOM 649 N N . ILE A 1 86 ? -5.380 -8.228 8.676 1.00 97.88 86 ILE A N 1
ATOM 650 C CA . ILE A 1 86 ? -6.163 -9.141 9.530 1.00 97.88 86 ILE A CA 1
ATOM 651 C C . ILE A 1 86 ? -6.205 -8.630 10.973 1.00 97.88 86 ILE A C 1
ATOM 653 O O . ILE A 1 86 ? -7.268 -8.610 11.603 1.00 97.88 86 ILE A O 1
ATOM 657 N N . ARG A 1 87 ? -5.064 -8.174 11.498 1.00 96.75 87 ARG A N 1
ATOM 658 C CA . ARG A 1 87 ? -4.979 -7.580 12.834 1.00 96.75 87 ARG A CA 1
ATOM 659 C C . ARG A 1 87 ? -5.821 -6.314 12.943 1.00 96.75 87 ARG A C 1
ATOM 661 O O . ARG A 1 87 ? -6.584 -6.186 13.897 1.00 96.75 87 ARG A O 1
ATOM 668 N N . ALA A 1 88 ? -5.726 -5.419 11.964 1.00 97.38 88 ALA A N 1
ATOM 669 C CA . ALA A 1 88 ? -6.510 -4.191 11.917 1.00 97.38 88 ALA A CA 1
ATOM 670 C C . ALA A 1 88 ? -8.019 -4.474 11.894 1.00 97.38 88 ALA A C 1
ATOM 672 O O . ALA A 1 88 ? -8.780 -3.867 12.653 1.00 97.38 88 ALA A O 1
ATOM 673 N N . ALA A 1 89 ? -8.448 -5.443 11.082 1.00 97.94 89 ALA A N 1
ATOM 674 C CA . ALA A 1 89 ? -9.841 -5.868 10.998 1.00 97.94 89 ALA A CA 1
ATOM 675 C C . ALA A 1 89 ? -10.337 -6.474 12.321 1.00 97.94 89 ALA A C 1
ATOM 677 O O . ALA A 1 89 ? -11.396 -6.095 12.820 1.00 97.94 89 ALA A O 1
ATOM 678 N N . THR A 1 90 ? -9.544 -7.363 12.929 1.00 97.94 90 THR A N 1
ATOM 679 C CA . THR A 1 90 ? -9.860 -7.975 14.231 1.00 97.94 90 THR A CA 1
ATOM 680 C C . THR A 1 90 ? -9.991 -6.919 15.330 1.00 97.94 90 THR A C 1
ATOM 682 O O . THR A 1 90 ? -10.952 -6.933 16.098 1.00 97.94 90 THR A O 1
ATOM 685 N N . SER A 1 91 ? -9.052 -5.972 15.374 1.00 97.31 91 SER A N 1
ATOM 686 C CA . SER A 1 91 ? -9.063 -4.853 16.318 1.00 97.31 91 SER A CA 1
ATOM 687 C C . SER A 1 91 ? -10.323 -4.000 16.169 1.00 97.31 91 SER A C 1
ATOM 689 O O . SER A 1 91 ? -10.993 -3.692 17.156 1.00 97.31 91 SER A O 1
ATOM 691 N N . ALA A 1 92 ? -10.698 -3.679 14.929 1.00 97.31 92 ALA A N 1
ATOM 692 C CA . ALA A 1 92 ? -11.884 -2.883 14.654 1.00 97.31 92 ALA A CA 1
ATOM 693 C C . ALA A 1 92 ? -13.175 -3.599 15.064 1.00 97.31 92 ALA A C 1
ATOM 695 O O . ALA A 1 92 ? -14.034 -3.003 15.712 1.00 97.31 92 ALA A O 1
ATOM 696 N N . ALA A 1 93 ? -13.292 -4.891 14.748 1.00 97.31 93 ALA A N 1
ATOM 697 C CA . ALA A 1 93 ? -14.440 -5.703 15.140 1.00 97.31 93 ALA A CA 1
ATOM 698 C C . ALA A 1 93 ? -14.602 -5.767 16.668 1.00 97.31 93 ALA A C 1
ATOM 700 O O . ALA A 1 93 ? -15.718 -5.643 17.179 1.00 97.31 93 ALA A O 1
ATOM 701 N N . ALA A 1 94 ? -13.495 -5.902 17.404 1.00 96.44 94 ALA A N 1
ATOM 702 C CA . ALA A 1 94 ? -13.507 -5.879 18.863 1.00 96.44 94 ALA A CA 1
ATOM 703 C C . ALA A 1 94 ? -13.973 -4.520 19.411 1.00 96.44 94 ALA A C 1
ATOM 705 O O . ALA A 1 94 ? -14.842 -4.488 20.282 1.00 96.44 94 ALA A O 1
ATOM 706 N N . ALA A 1 95 ? -13.458 -3.410 18.870 1.00 95.50 95 ALA A N 1
ATOM 707 C CA . ALA A 1 95 ? -13.851 -2.060 19.279 1.00 95.50 95 ALA A CA 1
ATOM 708 C C . ALA A 1 95 ? -15.351 -1.797 19.047 1.00 95.50 95 ALA A C 1
ATOM 710 O O . ALA A 1 95 ? -16.044 -1.333 19.951 1.00 95.50 95 ALA A O 1
ATOM 711 N N . ILE A 1 96 ? -15.875 -2.174 17.875 1.00 95.44 96 ILE A N 1
ATOM 712 C CA . ILE A 1 96 ? -17.305 -2.046 17.551 1.00 95.44 96 ILE A CA 1
ATOM 713 C C . ILE A 1 96 ? -18.151 -2.905 18.497 1.00 95.44 96 ILE A C 1
ATOM 715 O O . ILE A 1 96 ? -19.164 -2.446 19.021 1.00 95.44 96 ILE A O 1
ATOM 719 N N . THR A 1 97 ? -17.727 -4.144 18.758 1.00 95.88 97 THR A N 1
ATOM 720 C CA . THR A 1 97 ? -18.444 -5.053 19.667 1.00 95.88 97 THR A CA 1
ATOM 721 C C . THR A 1 97 ? -18.527 -4.476 21.082 1.00 95.88 97 THR A C 1
ATOM 723 O O . THR A 1 97 ? -19.585 -4.537 21.708 1.00 95.88 97 THR A O 1
ATOM 726 N N . GLN A 1 98 ? -17.436 -3.885 21.577 1.00 94.00 98 GLN A N 1
ATOM 727 C CA . GLN A 1 98 ? -17.396 -3.230 22.887 1.00 94.00 98 GLN A CA 1
ATOM 728 C C . GLN A 1 98 ? -18.324 -2.012 22.944 1.00 94.00 98 GLN A C 1
ATOM 730 O O . GLN A 1 98 ? -19.099 -1.892 23.890 1.00 94.00 98 GLN A O 1
ATOM 735 N N . TYR A 1 99 ? -18.302 -1.160 21.917 1.00 94.38 99 TYR A N 1
ATOM 736 C CA .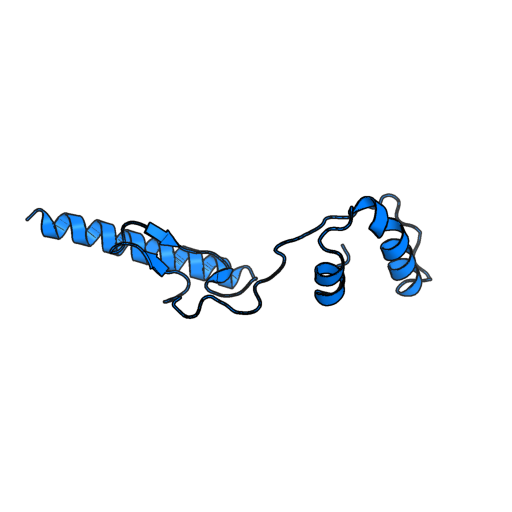 TYR A 1 99 ? -19.177 0.011 21.836 1.00 94.38 99 TYR A CA 1
ATOM 737 C C . TYR A 1 99 ? -20.664 -0.380 21.827 1.00 94.38 99 TYR A C 1
ATOM 739 O O . TYR A 1 99 ? -21.467 0.127 22.610 1.00 94.38 99 TYR A O 1
ATOM 747 N N . VAL A 1 100 ? -21.044 -1.363 21.006 1.00 94.81 100 VAL A N 1
ATOM 748 C CA . VAL A 1 100 ? -22.428 -1.864 20.964 1.00 94.81 100 VAL A CA 1
ATOM 749 C C . VAL A 1 100 ? -22.851 -2.454 22.313 1.00 94.81 100 VAL A C 1
ATOM 751 O O . VAL A 1 100 ? -24.004 -2.302 22.721 1.00 94.81 100 VAL A O 1
ATOM 754 N N . ALA A 1 101 ? -21.942 -3.122 23.027 1.00 94.62 101 ALA A N 1
ATOM 755 C CA . ALA A 1 101 ? -22.224 -3.629 24.366 1.00 94.62 101 ALA A CA 1
ATOM 756 C C . ALA A 1 101 ? -22.445 -2.494 25.381 1.00 94.62 101 ALA A C 1
ATOM 758 O O . ALA A 1 101 ? -23.365 -2.601 26.192 1.00 94.62 101 ALA A O 1
ATOM 759 N N . SER A 1 102 ? -21.671 -1.403 25.309 1.00 92.88 102 SER A N 1
ATOM 760 C CA . SER A 1 102 ? -21.820 -0.271 26.233 1.00 92.88 102 SER A CA 1
ATOM 761 C C . SER A 1 102 ? -23.135 0.490 26.056 1.00 92.88 102 SER A C 1
ATOM 763 O O . SER A 1 102 ? -23.694 0.972 27.040 1.00 92.88 102 SER A O 1
ATOM 765 N N . LEU A 1 103 ? -23.680 0.545 24.835 1.00 92.00 103 LEU A N 1
ATOM 766 C CA . LEU A 1 103 ? -25.001 1.138 24.594 1.00 92.00 103 LEU A CA 1
ATOM 767 C C . LEU A 1 103 ? -26.107 0.368 25.330 1.00 92.00 103 LEU A C 1
ATOM 769 O O . LEU A 1 103 ? -26.933 0.958 26.015 1.00 92.00 103 LEU A O 1
ATOM 773 N N . LYS A 1 104 ? -26.062 -0.969 25.291 1.00 88.38 104 LYS A N 1
ATOM 774 C CA . LYS A 1 104 ? -27.052 -1.828 25.968 1.00 88.38 104 LYS A CA 1
ATOM 775 C C . LYS A 1 104 ? -27.024 -1.713 27.492 1.00 88.38 104 LYS A C 1
ATOM 777 O O . LYS A 1 104 ? -28.005 -2.060 28.145 1.00 88.38 104 LYS A O 1
ATOM 782 N N . THR A 1 105 ? -25.890 -1.316 28.065 1.00 79.75 105 THR A N 1
ATOM 783 C CA . THR A 1 105 ? -25.762 -1.077 29.508 1.00 79.75 105 THR A CA 1
ATOM 784 C C . THR A 1 105 ? -26.193 0.322 29.925 1.00 79.75 105 THR A C 1
ATOM 786 O O . THR A 1 105 ? -26.542 0.489 31.083 1.00 79.75 105 THR A O 1
ATOM 789 N N . ALA A 1 106 ? -26.174 1.301 29.017 1.00 72.38 106 ALA A N 1
ATOM 790 C CA . ALA A 1 106 ? -26.615 2.667 29.297 1.00 72.38 106 ALA A CA 1
ATOM 791 C C . ALA A 1 106 ? -28.151 2.814 29.294 1.00 72.38 106 ALA A C 1
ATOM 793 O O . ALA A 1 106 ? -28.674 3.708 29.948 1.00 72.38 106 ALA A O 1
ATOM 794 N N . ASP A 1 107 ? -28.861 1.916 28.601 1.00 60.66 107 ASP A N 1
ATOM 795 C CA . ASP A 1 107 ? -30.333 1.864 28.550 1.00 60.66 107 ASP A CA 1
ATOM 796 C C . ASP A 1 107 ? -30.983 1.140 29.757 1.00 60.66 107 ASP A C 1
ATOM 798 O O . ASP A 1 107 ? -32.194 0.905 29.762 1.00 60.66 107 ASP A O 1
ATOM 802 N N . LYS A 1 108 ? -30.196 0.741 30.766 1.00 51.50 108 LYS A N 1
ATOM 803 C CA . LYS A 1 108 ? -30.665 0.129 32.023 1.00 51.50 108 LYS A CA 1
ATOM 804 C C . LYS A 1 108 ? -30.426 1.059 33.201 1.00 51.50 108 LYS A C 1
ATOM 806 O O . LYS A 1 108 ? -31.317 1.088 34.077 1.00 51.50 108 LYS A O 1
#

Organism: Hyalella azteca (NCBI:txid294128)

InterPro domains:
  IPR040174 Renalase [PTHR23357] (1-99)

Foldseek 3Di:
DDDDDPVVLVVCVVPDQVVCFVVVQVVVCVVPVPDDRDPDDGGDRDSPQWADAADPCQDQAWDAPPQLPDIDGDCSNPIPDPVSRVRRVVSNVVSNVVVVVVVVVVVD

Mean predicted aligned error: 4.77 Å

Solvent-accessible surface area (backbone atoms only — not comparable to full-atom values): 6544 Å² total; per-residue (Å²): 139,86,81,78,56,69,69,61,50,66,78,46,64,86,56,61,54,77,76,47,42,64,61,53,50,54,52,48,42,70,76,41,72,89,57,80,83,75,95,72,87,85,67,81,85,64,87,84,71,69,57,87,72,48,48,83,78,35,59,71,6,16,39,71,40,98,90,35,88,40,70,50,62,34,27,52,27,49,35,71,48,70,67,26,33,52,38,2,50,53,32,33,53,51,51,46,54,52,42,58,51,51,54,66,61,72,79,108

Nearest PDB structures (foldseek):
  3qj4-assembly1_A  TM=8.790E-01  e=2.413E-02  Homo sapiens

Secondary structure (DSSP, 8-state):
-----HHHHHHTTTS-HHHHHHHHHHHHHHH-TTSPPPS-------SS---SS--TT-BTTEEEETTTTEEEESGGGS-SSHHHHHHHHHHHHHHHHHHHHHHHHHT-

pLDDT: mean 92.87, std 6.53, range [51.5, 97.94]

Sequence (108 aa):
MVHTSRAFGAARVEEQKEALLPELLDSFRRLFPSWPAPCDAFCHKWRYSQVVTPVPESRGGSVGVGGGELVLSGDAFTHSNVDGCIRAATSAAAAITQYVASLKTADK